Protein AF-A0A820ME40-F1 (afdb_monomer_lite)

Structure (mmCIF, N/CA/C/O backbone):
data_AF-A0A820ME40-F1
#
_entry.id   AF-A0A820ME40-F1
#
loop_
_atom_site.group_PDB
_atom_site.id
_atom_site.type_symbol
_atom_site.label_atom_id
_atom_site.label_alt_id
_atom_site.label_comp_id
_atom_site.label_asym_id
_atom_site.label_entity_id
_atom_site.label_seq_id
_atom_site.pdbx_PDB_ins_code
_atom_site.Cartn_x
_atom_site.Cartn_y
_atom_site.Cartn_z
_atom_site.occupancy
_atom_site.B_iso_or_equiv
_atom_site.auth_seq_id
_atom_site.auth_comp_id
_atom_site.auth_asym_id
_atom_site.auth_atom_id
_atom_site.pdbx_PDB_model_num
ATOM 1 N N . MET A 1 1 ? 19.747 -2.248 -8.412 1.00 72.62 1 MET A N 1
ATOM 2 C CA . MET A 1 1 ? 18.498 -2.682 -7.744 1.00 72.62 1 MET A CA 1
ATOM 3 C C . MET A 1 1 ? 18.465 -2.294 -6.272 1.00 72.62 1 MET A C 1
ATOM 5 O O . MET A 1 1 ? 17.540 -1.592 -5.903 1.00 72.62 1 MET A O 1
ATOM 9 N N . HIS A 1 2 ? 19.467 -2.644 -5.456 1.00 78.94 2 HIS A N 1
ATOM 10 C CA . HIS A 1 2 ? 19.470 -2.333 -4.014 1.00 78.94 2 HIS A CA 1
ATOM 11 C C . HIS A 1 2 ? 19.237 -0.845 -3.677 1.00 78.94 2 HIS A C 1
ATOM 13 O O . HIS A 1 2 ? 18.285 -0.532 -2.976 1.00 78.94 2 HIS A O 1
ATOM 19 N N . ARG A 1 3 ? 19.978 0.077 -4.313 1.00 85.38 3 ARG A N 1
ATOM 20 C CA . ARG A 1 3 ? 19.784 1.533 -4.140 1.00 85.38 3 ARG A CA 1
ATOM 21 C C . ARG A 1 3 ? 18.386 2.045 -4.510 1.00 85.38 3 ARG A C 1
ATOM 23 O O . ARG A 1 3 ? 17.925 3.035 -3.958 1.00 85.38 3 ARG A O 1
ATOM 30 N N . LEU A 1 4 ? 17.716 1.393 -5.464 1.00 84.00 4 LEU A N 1
ATOM 31 C CA . LEU A 1 4 ? 16.353 1.766 -5.851 1.00 84.00 4 LEU A CA 1
ATOM 32 C C . LEU A 1 4 ? 15.348 1.316 -4.785 1.00 84.00 4 LEU A C 1
ATOM 34 O O . LEU A 1 4 ? 14.430 2.062 -4.481 1.00 84.00 4 LEU A O 1
ATOM 38 N N . ILE A 1 5 ? 15.547 0.135 -4.192 1.00 83.00 5 ILE A N 1
ATOM 39 C CA . ILE A 1 5 ? 14.739 -0.336 -3.058 1.00 83.00 5 ILE A CA 1
ATOM 40 C C . ILE A 1 5 ? 14.917 0.607 -1.867 1.00 83.00 5 ILE A C 1
ATOM 42 O O . ILE A 1 5 ? 13.926 1.073 -1.325 1.00 83.00 5 ILE A O 1
ATOM 46 N N . GLU A 1 6 ? 16.157 0.960 -1.519 1.00 85.19 6 GLU A N 1
ATOM 47 C CA . GLU A 1 6 ? 16.444 1.930 -0.452 1.00 85.19 6 GLU A CA 1
ATOM 48 C C . GLU A 1 6 ? 15.749 3.270 -0.706 1.00 85.19 6 GLU A C 1
ATOM 50 O O . GLU A 1 6 ? 15.099 3.809 0.184 1.00 85.19 6 GLU A O 1
ATOM 55 N N . PHE A 1 7 ? 15.816 3.779 -1.939 1.00 87.81 7 PHE A N 1
ATOM 56 C CA . PHE A 1 7 ? 15.124 5.005 -2.320 1.00 87.81 7 PHE A CA 1
ATOM 57 C C . PHE A 1 7 ? 13.599 4.892 -2.179 1.00 87.81 7 PHE A C 1
ATOM 59 O O . PHE A 1 7 ? 12.965 5.813 -1.672 1.00 87.81 7 PHE A O 1
ATOM 66 N N . ILE A 1 8 ? 12.998 3.768 -2.576 1.00 86.50 8 ILE A N 1
ATOM 67 C CA . ILE A 1 8 ? 11.558 3.532 -2.406 1.00 86.50 8 ILE A CA 1
ATOM 68 C C . ILE A 1 8 ? 11.190 3.447 -0.921 1.00 86.50 8 ILE A C 1
ATOM 70 O O . ILE A 1 8 ? 10.218 4.077 -0.508 1.00 86.50 8 ILE A O 1
ATOM 74 N N . CYS A 1 9 ? 11.983 2.757 -0.102 1.00 85.06 9 CYS A N 1
ATOM 75 C CA . CYS A 1 9 ? 11.787 2.724 1.346 1.00 85.06 9 CYS A CA 1
ATOM 76 C C . CYS A 1 9 ? 11.879 4.125 1.954 1.00 85.06 9 CYS A C 1
ATOM 78 O O . CYS A 1 9 ? 11.060 4.474 2.798 1.00 85.06 9 CYS A O 1
ATOM 80 N N . LEU A 1 10 ? 12.826 4.951 1.501 1.00 87.06 10 LEU A N 1
ATOM 81 C CA . LEU A 1 10 ? 12.912 6.350 1.911 1.00 87.06 10 LEU A CA 1
ATOM 82 C C . LEU A 1 10 ? 11.658 7.123 1.497 1.00 87.06 10 LEU A C 1
ATOM 84 O O . LEU A 1 10 ? 11.105 7.849 2.313 1.00 87.06 10 LEU A O 1
ATOM 88 N N . LEU A 1 11 ? 11.154 6.950 0.273 1.00 86.44 11 LEU A N 1
ATOM 89 C CA . LEU A 1 11 ? 9.920 7.613 -0.154 1.00 86.44 11 LEU A CA 1
ATOM 90 C C . LEU A 1 11 ? 8.713 7.210 0.699 1.00 86.44 11 LEU A C 1
ATOM 92 O O . LEU A 1 11 ? 7.915 8.081 1.042 1.00 86.44 11 LEU A O 1
ATOM 96 N N . ILE A 1 12 ? 8.588 5.932 1.058 1.00 85.88 12 ILE A N 1
ATOM 97 C CA . ILE A 1 12 ? 7.467 5.424 1.859 1.00 85.88 12 ILE A CA 1
ATOM 98 C C . ILE A 1 12 ? 7.579 5.867 3.326 1.00 85.88 12 ILE A C 1
ATOM 100 O O . ILE A 1 12 ? 6.584 6.287 3.912 1.00 85.88 12 ILE A O 1
ATOM 104 N N . ASN A 1 13 ? 8.781 5.815 3.906 1.00 81.44 13 ASN A N 1
ATOM 105 C CA . ASN A 1 13 ? 9.004 6.046 5.336 1.00 81.44 13 ASN A CA 1
ATOM 106 C C . ASN A 1 13 ? 9.326 7.503 5.701 1.00 81.44 13 ASN A C 1
ATOM 108 O O . ASN A 1 13 ? 9.396 7.813 6.887 1.00 81.44 13 ASN A O 1
ATOM 112 N N . ASN A 1 14 ? 9.549 8.393 4.726 1.00 76.56 14 ASN A N 1
ATOM 113 C CA . ASN A 1 14 ? 9.873 9.789 5.021 1.00 76.56 14 ASN A CA 1
ATOM 114 C C . ASN A 1 14 ? 8.721 10.472 5.780 1.00 76.56 14 ASN A C 1
ATOM 116 O O . ASN A 1 14 ? 7.541 10.213 5.508 1.00 76.56 14 ASN A O 1
ATOM 120 N N . ASP A 1 15 ? 9.119 11.313 6.729 1.00 62.97 15 ASP A N 1
ATOM 121 C CA . ASP A 1 15 ? 8.349 11.826 7.851 1.00 62.97 15 ASP A CA 1
ATOM 122 C C . ASP A 1 15 ? 6.959 12.315 7.414 1.00 62.97 15 ASP A C 1
ATOM 124 O O . ASP A 1 15 ? 6.805 13.130 6.496 1.00 62.97 15 ASP A O 1
ATOM 128 N N . ARG A 1 16 ? 5.917 11.808 8.083 1.00 63.06 16 ARG A N 1
ATOM 129 C CA . ARG A 1 16 ? 4.495 12.120 7.810 1.00 63.06 16 ARG A CA 1
ATOM 130 C C . ARG A 1 16 ? 4.097 13.539 8.243 1.00 63.06 16 ARG A C 1
ATOM 132 O O . ARG A 1 16 ? 2.922 13.864 8.373 1.00 63.06 16 ARG A O 1
ATOM 139 N N . THR A 1 17 ? 5.088 14.387 8.502 1.00 56.03 17 THR A N 1
ATOM 140 C CA . THR A 1 17 ? 4.947 15.821 8.785 1.00 56.03 17 THR A CA 1
ATOM 141 C C . THR A 1 17 ? 4.643 16.623 7.517 1.00 56.03 17 THR A C 1
ATOM 143 O O . THR A 1 17 ? 4.248 17.787 7.579 1.00 56.03 17 THR A O 1
ATOM 146 N N . SER A 1 18 ? 4.795 15.994 6.351 1.00 61.56 18 SER A N 1
ATOM 147 C CA . SER A 1 18 ? 4.419 16.539 5.056 1.00 61.56 18 SER A CA 1
ATOM 148 C C . SER A 1 18 ? 2.902 16.704 4.908 1.00 61.56 18 SER A C 1
ATOM 150 O O . SER A 1 18 ? 2.127 15.811 5.231 1.00 61.56 18 SER A O 1
ATOM 152 N N . ASN A 1 19 ? 2.473 17.799 4.273 1.00 79.75 19 ASN A N 1
ATOM 153 C CA . ASN A 1 19 ? 1.088 17.953 3.827 1.00 79.75 19 ASN A CA 1
ATOM 154 C C . ASN A 1 19 ? 0.628 16.772 2.929 1.00 79.75 19 ASN A C 1
ATOM 156 O O . ASN A 1 19 ? 1.437 16.073 2.304 1.00 79.75 19 ASN A O 1
ATOM 160 N N . THR A 1 20 ? -0.692 16.594 2.816 1.00 85.06 20 THR A N 1
ATOM 161 C CA . THR A 1 20 ? -1.346 15.570 1.978 1.00 85.06 20 THR A CA 1
ATOM 162 C C . THR A 1 20 ? -0.849 15.563 0.528 1.00 85.06 20 THR A C 1
ATOM 164 O O . THR A 1 20 ? -0.788 14.504 -0.099 1.00 85.06 20 THR A O 1
ATOM 167 N N . PHE A 1 21 ? -0.481 16.727 -0.019 1.00 86.81 21 PHE A N 1
ATOM 168 C CA . PHE A 1 21 ? -0.019 16.857 -1.397 1.00 86.81 21 PHE A CA 1
ATOM 169 C C . PHE A 1 21 ? 1.318 16.143 -1.623 1.00 86.81 21 PHE A C 1
ATOM 171 O O . PHE A 1 21 ? 1.389 15.320 -2.537 1.00 86.81 21 PHE A O 1
ATOM 178 N N . ASN A 1 22 ? 2.351 16.352 -0.792 1.00 88.19 22 ASN A N 1
ATOM 179 C CA . ASN A 1 22 ? 3.628 15.670 -1.054 1.00 88.19 22 ASN A CA 1
ATOM 180 C C . ASN A 1 22 ? 3.534 14.165 -0.777 1.00 88.19 22 ASN A C 1
ATOM 182 O O . ASN A 1 22 ? 4.176 13.380 -1.467 1.00 88.19 22 ASN A O 1
ATOM 186 N N . GLU A 1 23 ? 2.712 13.733 0.181 1.00 88.88 23 GLU A N 1
ATOM 187 C CA . GLU A 1 23 ? 2.426 12.307 0.394 1.00 88.88 23 GLU A CA 1
ATOM 188 C C . GLU A 1 23 ? 1.814 11.664 -0.857 1.00 88.88 23 GLU A C 1
ATOM 190 O O . GLU A 1 23 ? 2.332 10.681 -1.386 1.00 88.88 23 GLU A O 1
ATOM 195 N N . THR A 1 24 ? 0.765 12.282 -1.396 1.00 90.06 24 THR A N 1
ATOM 196 C CA . THR A 1 24 ? 0.095 11.846 -2.630 1.00 90.06 24 THR A CA 1
ATOM 197 C C . THR A 1 24 ? 1.064 11.851 -3.819 1.00 90.06 24 THR A C 1
ATOM 199 O O . THR A 1 24 ? 1.054 10.923 -4.632 1.00 90.06 24 THR A O 1
ATOM 202 N N . ALA A 1 25 ? 1.937 12.858 -3.918 1.00 90.38 25 ALA A N 1
ATOM 203 C CA . ALA A 1 25 ? 2.947 12.958 -4.968 1.00 90.38 25 ALA A CA 1
ATOM 204 C C . ALA A 1 25 ? 3.990 11.833 -4.877 1.00 90.38 25 ALA A C 1
ATOM 206 O O . ALA A 1 25 ? 4.317 11.231 -5.899 1.00 90.38 25 ALA A O 1
ATOM 207 N N . ARG A 1 26 ? 4.461 11.479 -3.672 1.00 91.06 26 ARG A N 1
ATOM 208 C CA . ARG A 1 26 ? 5.383 10.348 -3.457 1.00 91.06 26 ARG A CA 1
ATOM 209 C C . ARG A 1 26 ? 4.770 9.033 -3.927 1.00 91.06 26 ARG A C 1
ATOM 211 O O . ARG A 1 26 ? 5.388 8.323 -4.718 1.00 91.06 26 ARG A O 1
ATOM 218 N N . TRP A 1 27 ? 3.534 8.743 -3.528 1.00 92.44 27 TRP A N 1
ATOM 219 C CA . TRP A 1 27 ? 2.826 7.548 -3.999 1.00 92.44 27 TRP A CA 1
ATOM 220 C C . TRP A 1 27 ? 2.568 7.573 -5.508 1.00 92.44 27 TRP A C 1
ATOM 222 O O . TRP A 1 27 ? 2.660 6.539 -6.164 1.00 92.44 27 TRP A O 1
ATOM 232 N N . SER A 1 28 ? 2.342 8.752 -6.088 1.00 91.25 28 SER A N 1
ATOM 233 C CA . SER A 1 28 ? 2.218 8.914 -7.542 1.00 91.25 28 SER A CA 1
ATOM 234 C C . SER A 1 28 ? 3.539 8.643 -8.273 1.00 91.25 28 SER A C 1
ATOM 236 O O . SER A 1 28 ? 3.534 8.059 -9.354 1.00 91.25 28 SER A O 1
ATOM 238 N N . LEU A 1 29 ? 4.685 9.002 -7.686 1.00 91.62 29 LEU A N 1
ATOM 239 C CA . LEU A 1 29 ? 6.000 8.636 -8.219 1.00 91.62 29 LEU A CA 1
ATOM 240 C C . LEU A 1 29 ? 6.213 7.120 -8.166 1.00 91.62 29 LEU A C 1
ATOM 242 O O . LEU A 1 29 ? 6.599 6.536 -9.177 1.00 91.62 29 LEU A O 1
ATOM 246 N N . ILE A 1 30 ? 5.891 6.482 -7.036 1.00 92.38 30 ILE A N 1
ATOM 247 C CA . ILE A 1 30 ? 5.958 5.019 -6.874 1.00 92.38 30 ILE A CA 1
ATOM 248 C C . ILE A 1 30 ? 5.052 4.324 -7.899 1.00 92.38 30 ILE A C 1
ATOM 250 O O . ILE A 1 30 ? 5.457 3.335 -8.506 1.00 92.38 30 ILE A O 1
ATOM 254 N N . GLN A 1 31 ? 3.867 4.873 -8.180 1.00 91.25 31 GLN A N 1
ATOM 255 C CA . GLN A 1 31 ? 2.938 4.337 -9.177 1.00 91.25 31 GLN A CA 1
ATOM 256 C C . GLN A 1 31 ? 3.570 4.209 -10.576 1.00 91.25 31 GLN A C 1
ATOM 258 O O . GLN A 1 31 ? 3.228 3.291 -11.325 1.00 91.25 31 GLN A O 1
ATOM 263 N N . ASN A 1 32 ? 4.517 5.081 -10.942 1.00 90.38 32 ASN A N 1
ATOM 264 C CA . ASN A 1 32 ? 5.209 5.002 -12.234 1.00 90.38 32 ASN A CA 1
ATOM 265 C C . ASN A 1 32 ? 6.094 3.755 -12.366 1.00 90.38 32 ASN A C 1
ATOM 267 O O . ASN A 1 32 ? 6.453 3.381 -13.483 1.00 90.38 32 ASN A O 1
ATOM 271 N N . LEU A 1 33 ? 6.380 3.036 -11.275 1.00 89.50 33 LEU A N 1
ATOM 272 C CA . LEU A 1 33 ? 7.042 1.735 -11.359 1.00 89.50 33 LEU A CA 1
ATOM 273 C C . LEU A 1 33 ? 6.245 0.713 -12.178 1.00 89.50 33 LEU A C 1
ATOM 275 O O . LEU A 1 33 ? 6.837 -0.229 -12.702 1.00 89.50 33 LEU A O 1
ATOM 279 N N . ARG A 1 34 ? 4.940 0.937 -12.393 1.00 88.19 34 ARG A N 1
ATOM 280 C CA . ARG A 1 34 ? 4.107 0.133 -13.302 1.00 88.19 34 ARG A CA 1
ATOM 281 C C . ARG A 1 34 ? 4.706 -0.014 -14.703 1.00 88.19 34 ARG A C 1
ATOM 283 O O . ARG A 1 34 ? 4.482 -1.032 -15.346 1.00 88.19 34 ARG A O 1
ATOM 290 N N . TYR A 1 35 ? 5.487 0.963 -15.178 1.00 88.06 35 TYR A N 1
ATOM 291 C CA . TYR A 1 35 ? 6.134 0.894 -16.494 1.00 88.06 35 TYR A CA 1
ATOM 292 C C . TYR A 1 35 ? 7.259 -0.149 -16.551 1.00 88.06 35 TYR A C 1
ATOM 294 O O . TYR A 1 35 ? 7.557 -0.671 -17.621 1.00 88.06 35 TYR A O 1
ATOM 302 N N . PHE A 1 36 ? 7.845 -0.508 -15.405 1.00 86.06 36 PHE A N 1
ATOM 303 C CA . PHE A 1 36 ? 8.774 -1.636 -15.293 1.00 86.06 36 PHE A CA 1
ATOM 304 C C . PHE A 1 36 ? 8.048 -2.983 -15.144 1.00 86.06 36 PHE A C 1
ATOM 306 O O . PHE A 1 36 ? 8.693 -4.033 -15.207 1.00 86.06 36 PHE A O 1
ATOM 313 N N . GLN A 1 37 ? 6.714 -2.953 -15.021 1.00 82.94 37 GLN A N 1
ATOM 314 C CA . GLN A 1 37 ? 5.813 -4.102 -14.983 1.00 82.94 37 GLN A CA 1
ATOM 315 C C . GLN A 1 37 ? 6.330 -5.207 -14.040 1.00 82.94 37 GLN A C 1
ATOM 317 O O . GLN A 1 37 ? 6.775 -4.950 -12.918 1.00 82.94 37 GLN A O 1
ATOM 322 N N . TRP A 1 38 ? 6.327 -6.445 -14.531 1.00 78.38 38 TRP A N 1
ATOM 323 C CA . TRP A 1 38 ? 6.685 -7.660 -13.820 1.00 78.38 38 TRP A CA 1
ATOM 324 C C . TRP A 1 38 ? 8.194 -7.834 -13.571 1.00 78.38 38 TRP A C 1
ATOM 326 O O . TRP A 1 38 ? 8.597 -8.813 -12.944 1.00 78.38 38 TRP A O 1
ATOM 336 N N . ARG A 1 39 ? 9.054 -6.924 -14.051 1.00 88.88 39 ARG A N 1
ATOM 337 C CA . ARG A 1 39 ? 10.520 -7.106 -14.038 1.00 88.88 39 ARG A CA 1
ATOM 338 C C . ARG A 1 39 ? 11.169 -6.846 -12.679 1.00 88.88 39 ARG A C 1
ATOM 340 O O . ARG A 1 39 ? 12.339 -7.174 -12.498 1.00 88.88 39 ARG A O 1
ATOM 347 N N . VAL A 1 40 ? 10.439 -6.252 -11.735 1.00 89.31 40 VAL A N 1
ATOM 348 C CA . VAL A 1 40 ? 10.972 -5.822 -10.432 1.00 89.31 40 VAL A CA 1
ATOM 349 C C . VAL A 1 40 ? 10.189 -6.395 -9.237 1.00 89.31 40 VAL A C 1
ATOM 351 O O . VAL A 1 40 ? 9.741 -5.636 -8.381 1.00 89.31 40 VAL A O 1
ATOM 354 N N . PRO A 1 41 ? 10.042 -7.731 -9.132 1.00 90.56 41 PRO A N 1
ATOM 355 C CA . PRO A 1 41 ? 9.232 -8.368 -8.087 1.00 90.56 41 PRO A CA 1
ATOM 356 C C . PRO A 1 41 ? 9.651 -7.972 -6.670 1.00 90.56 41 PRO A C 1
ATOM 358 O O . PRO A 1 41 ? 8.808 -7.632 -5.852 1.00 90.56 41 PRO A O 1
ATOM 361 N N . SER A 1 42 ? 10.958 -7.894 -6.403 1.00 91.31 42 SER A N 1
ATOM 362 C CA . SER A 1 42 ? 11.471 -7.504 -5.085 1.00 91.31 42 SER A CA 1
ATOM 363 C C . SER A 1 42 ? 11.018 -6.108 -4.651 1.00 91.31 42 SER A C 1
ATOM 365 O O . SER A 1 42 ? 10.793 -5.882 -3.472 1.00 91.31 42 SER A O 1
ATOM 367 N N . ILE A 1 43 ? 10.879 -5.170 -5.597 1.00 91.88 43 ILE A N 1
ATOM 368 C CA . ILE A 1 43 ? 10.419 -3.808 -5.298 1.00 91.88 43 ILE A CA 1
ATOM 369 C C . ILE A 1 43 ? 8.929 -3.831 -4.956 1.00 91.88 43 ILE A C 1
ATOM 371 O O . ILE A 1 43 ? 8.513 -3.190 -3.995 1.00 91.88 43 ILE A O 1
ATOM 375 N N . TRP A 1 44 ? 8.134 -4.593 -5.710 1.00 93.19 44 TRP A N 1
ATOM 376 C CA . TRP A 1 44 ? 6.705 -4.738 -5.446 1.00 93.19 44 TRP A CA 1
ATOM 377 C C . TRP A 1 44 ? 6.424 -5.424 -4.109 1.00 93.19 44 TRP A C 1
ATOM 379 O O . TRP A 1 44 ? 5.536 -4.966 -3.396 1.00 93.19 44 TRP A O 1
ATOM 389 N N . CYS A 1 45 ? 7.212 -6.433 -3.720 1.00 92.81 45 CYS A N 1
ATOM 390 C CA . CYS A 1 45 ? 7.127 -7.046 -2.389 1.00 92.81 45 CYS A CA 1
ATOM 391 C C . CYS A 1 45 ? 7.367 -6.019 -1.280 1.00 92.81 45 CYS A C 1
ATOM 393 O O . CYS A 1 45 ? 6.526 -5.872 -0.400 1.00 92.81 45 CYS A O 1
ATOM 395 N N . THR A 1 46 ? 8.439 -5.228 -1.375 1.00 92.44 46 THR A N 1
ATOM 396 C CA . THR A 1 46 ? 8.725 -4.168 -0.396 1.00 92.44 46 THR A CA 1
ATOM 397 C C . THR A 1 46 ? 7.612 -3.116 -0.336 1.00 92.44 46 THR A C 1
ATOM 399 O O . THR A 1 46 ? 7.187 -2.715 0.746 1.00 92.44 46 THR A O 1
ATOM 402 N N . ILE A 1 47 ? 7.091 -2.681 -1.488 1.00 93.06 47 ILE A N 1
ATOM 403 C CA . ILE A 1 47 ? 5.966 -1.735 -1.541 1.00 93.06 47 ILE A CA 1
ATOM 404 C C . ILE A 1 47 ? 4.724 -2.327 -0.873 1.00 93.06 47 ILE A C 1
ATOM 406 O O . ILE A 1 47 ? 4.034 -1.609 -0.155 1.00 93.06 47 ILE A O 1
ATOM 410 N N . ASN A 1 48 ? 4.436 -3.611 -1.091 1.00 93.69 48 ASN A N 1
ATOM 411 C CA . ASN A 1 48 ? 3.278 -4.277 -0.506 1.00 93.69 48 ASN A CA 1
ATOM 412 C C . ASN A 1 48 ? 3.400 -4.391 1.021 1.00 93.69 48 ASN A C 1
ATOM 414 O O . ASN A 1 48 ? 2.476 -4.017 1.744 1.00 93.69 48 ASN A O 1
ATOM 418 N N . GLU A 1 49 ? 4.567 -4.818 1.508 1.00 91.88 49 GLU A N 1
ATOM 419 C CA . GLU A 1 49 ? 4.866 -4.968 2.935 1.00 91.88 49 GLU A CA 1
ATOM 420 C C . GLU A 1 49 ? 4.703 -3.663 3.713 1.00 91.88 49 GLU A C 1
ATOM 422 O O . GLU A 1 49 ? 4.068 -3.655 4.769 1.00 91.88 49 GLU A O 1
ATOM 427 N N . HIS A 1 50 ? 5.224 -2.556 3.182 1.00 90.75 5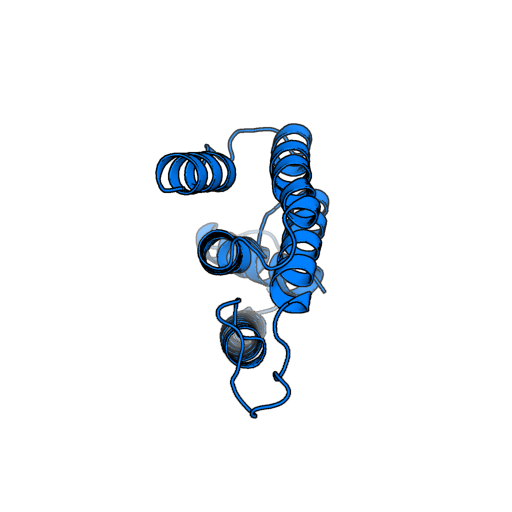0 HIS A N 1
ATOM 428 C CA . HIS A 1 50 ? 5.091 -1.255 3.830 1.00 90.75 50 HIS A CA 1
ATOM 429 C C . HIS A 1 50 ? 3.733 -0.602 3.554 1.00 90.75 50 HIS A C 1
ATOM 431 O O . HIS A 1 50 ? 3.123 -0.036 4.456 1.00 90.75 50 HIS A O 1
ATOM 437 N N . GLY A 1 51 ? 3.223 -0.690 2.326 1.00 90.25 51 GLY A N 1
ATOM 438 C CA . GLY A 1 51 ? 1.984 -0.032 1.914 1.00 90.25 51 GLY A CA 1
ATOM 439 C C . GLY A 1 51 ? 0.759 -0.543 2.668 1.00 90.25 51 GLY A C 1
ATOM 440 O O . GLY A 1 51 ? -0.069 0.263 3.087 1.00 90.25 51 GLY A O 1
ATOM 441 N N . LYS A 1 52 ? 0.664 -1.853 2.934 1.00 90.75 52 LYS A N 1
ATOM 442 C CA . LYS A 1 52 ? -0.464 -2.425 3.693 1.00 90.75 52 LYS A CA 1
ATOM 443 C C . LYS A 1 52 ? -0.559 -1.892 5.125 1.00 90.75 52 LYS A C 1
ATOM 445 O O . LYS A 1 52 ? -1.651 -1.748 5.659 1.00 90.75 52 LYS A O 1
ATOM 450 N N . GLN A 1 53 ? 0.569 -1.529 5.737 1.00 89.12 53 GLN A N 1
ATOM 451 C CA . GLN A 1 53 ? 0.604 -0.929 7.079 1.00 89.12 53 GLN A CA 1
ATOM 452 C C . GLN A 1 53 ? 0.115 0.528 7.094 1.00 89.12 53 GLN A C 1
ATOM 454 O O . GLN A 1 53 ? -0.133 1.089 8.159 1.00 89.12 53 GLN A O 1
ATOM 459 N N . LEU A 1 54 ? -0.010 1.150 5.918 1.00 89.56 54 LEU A N 1
ATOM 460 C CA . LEU A 1 54 ? -0.357 2.559 5.741 1.00 89.56 54 LEU A CA 1
ATOM 461 C C . LEU A 1 54 ? -1.801 2.762 5.274 1.00 89.56 54 LEU A C 1
ATOM 463 O O . LEU A 1 54 ? -2.230 3.896 5.075 1.00 89.56 54 LEU A O 1
ATOM 467 N N . LEU A 1 55 ? -2.585 1.690 5.157 1.00 89.50 55 LEU A N 1
ATOM 468 C CA . LEU A 1 55 ? -4.002 1.757 4.793 1.00 89.50 55 LEU A CA 1
ATOM 469 C C . LEU A 1 55 ? -4.878 2.427 5.864 1.00 89.50 55 LEU A C 1
ATOM 4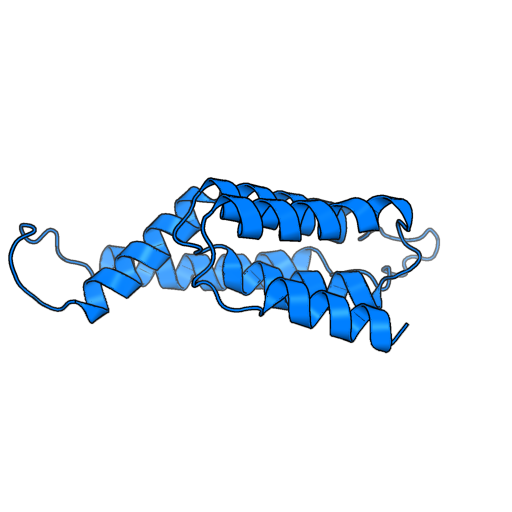71 O O . LEU A 1 55 ? -6.037 2.704 5.614 1.00 89.50 55 LEU A O 1
ATOM 475 N N . ASN A 1 56 ? -4.346 2.748 7.043 1.00 86.19 56 ASN A N 1
ATOM 476 C CA . ASN A 1 56 ? -5.037 3.520 8.081 1.00 86.19 56 ASN A CA 1
ATOM 477 C C . ASN A 1 56 ? -4.643 5.014 8.096 1.00 86.19 56 ASN A C 1
ATOM 479 O O . ASN A 1 56 ? -4.892 5.709 9.087 1.00 86.19 56 ASN A O 1
ATOM 483 N N . HIS A 1 57 ? -4.015 5.518 7.022 1.00 88.00 57 HIS A N 1
ATOM 484 C CA . HIS A 1 57 ? -3.516 6.895 6.944 1.00 88.00 57 HIS A CA 1
ATOM 485 C C . HIS A 1 57 ? -4.598 7.941 7.288 1.00 88.00 57 HIS A C 1
ATOM 487 O O . HIS A 1 57 ? -5.738 7.814 6.839 1.00 88.00 57 HIS A O 1
ATOM 493 N N . PRO A 1 58 ? -4.285 9.034 8.009 1.00 84.88 58 PRO A N 1
ATOM 494 C CA . PRO A 1 58 ? -5.283 10.049 8.361 1.00 84.88 58 PRO A CA 1
ATOM 495 C C . PRO A 1 58 ? -5.926 10.740 7.151 1.00 84.88 58 PRO A C 1
ATOM 497 O O . PRO A 1 58 ? -7.070 11.179 7.232 1.00 84.88 58 PRO A O 1
ATOM 500 N N . PHE A 1 59 ? -5.213 10.836 6.026 1.00 87.75 59 PHE A N 1
ATOM 501 C CA . PHE A 1 59 ? -5.709 11.510 4.825 1.00 87.75 59 PHE A CA 1
ATOM 502 C C . PHE A 1 59 ? -6.232 10.522 3.783 1.00 87.75 59 PHE A C 1
ATOM 504 O O . PHE A 1 59 ? -5.448 9.764 3.209 1.00 87.75 59 PHE A O 1
ATOM 511 N N . LYS A 1 60 ? -7.527 10.619 3.459 1.00 88.44 60 LYS A N 1
ATOM 512 C CA . LYS A 1 60 ? -8.201 9.793 2.443 1.00 88.44 60 LYS A CA 1
ATOM 513 C C . LYS A 1 60 ? -7.475 9.778 1.094 1.00 88.44 60 LYS A C 1
ATOM 515 O O . LYS A 1 60 ? -7.200 8.708 0.569 1.00 88.44 60 LYS A O 1
ATOM 520 N N . ALA A 1 61 ? -7.080 10.945 0.580 1.00 89.81 61 ALA A N 1
ATOM 521 C CA . ALA A 1 61 ? -6.389 11.047 -0.711 1.00 89.81 61 ALA A CA 1
ATOM 522 C C . ALA A 1 61 ? -5.070 10.249 -0.759 1.00 89.81 61 ALA A C 1
ATOM 524 O O . ALA A 1 61 ? -4.696 9.716 -1.802 1.00 89.81 61 ALA A O 1
ATOM 525 N N . VAL A 1 62 ? -4.371 10.138 0.376 1.00 90.88 62 VAL A N 1
ATOM 526 C CA . VAL A 1 62 ? -3.148 9.331 0.480 1.00 90.88 62 VAL A CA 1
ATOM 527 C C . VAL A 1 62 ? -3.503 7.847 0.503 1.00 90.88 62 VAL A C 1
ATOM 529 O O . VAL A 1 62 ? -2.884 7.073 -0.223 1.00 90.88 62 VAL A O 1
ATOM 532 N N . ARG A 1 63 ? -4.538 7.456 1.262 1.00 92.06 63 ARG A N 1
ATOM 533 C CA . ARG A 1 63 ? -5.029 6.068 1.309 1.00 92.06 63 ARG A CA 1
ATOM 534 C C . ARG A 1 63 ? -5.446 5.558 -0.066 1.00 92.06 63 ARG A C 1
ATOM 536 O O . ARG A 1 63 ? -5.014 4.483 -0.461 1.00 92.06 63 ARG A O 1
ATOM 543 N N . GLU A 1 64 ? -6.181 6.359 -0.833 1.00 92.00 64 GLU A N 1
ATOM 544 C CA . GLU A 1 64 ? -6.578 6.021 -2.207 1.00 92.00 64 GLU A CA 1
ATOM 545 C C . GLU A 1 64 ? -5.363 5.779 -3.115 1.00 92.00 64 GLU A C 1
ATOM 547 O O . GLU A 1 64 ? -5.353 4.854 -3.930 1.00 92.00 64 GLU A O 1
ATOM 552 N N . ARG A 1 65 ? -4.297 6.580 -2.970 1.00 93.06 65 ARG A N 1
ATOM 553 C CA . ARG A 1 65 ? -3.063 6.378 -3.745 1.00 93.06 65 ARG A CA 1
ATOM 554 C C . ARG A 1 65 ? -2.295 5.141 -3.315 1.00 93.06 65 ARG A C 1
ATOM 556 O O . ARG A 1 65 ? -1.808 4.425 -4.189 1.00 93.06 65 ARG A O 1
ATOM 563 N N . ILE A 1 66 ? -2.209 4.881 -2.013 1.00 93.88 66 ILE A N 1
ATOM 564 C CA . ILE A 1 66 ? -1.620 3.652 -1.474 1.00 93.88 66 ILE A CA 1
ATOM 565 C C . ILE A 1 66 ? -2.373 2.442 -2.027 1.00 93.88 66 ILE A C 1
ATOM 567 O O . ILE A 1 66 ? -1.755 1.567 -2.629 1.00 93.88 66 ILE A O 1
ATOM 571 N N . ALA A 1 67 ? -3.702 2.426 -1.902 1.00 93.69 67 ALA A N 1
ATOM 572 C CA . ALA A 1 67 ? -4.556 1.344 -2.379 1.00 93.69 67 ALA A CA 1
ATOM 573 C C . ALA A 1 67 ? -4.370 1.091 -3.881 1.00 93.69 67 ALA A C 1
ATOM 575 O O . ALA A 1 67 ? -4.190 -0.049 -4.303 1.00 93.69 67 ALA A O 1
ATOM 576 N N . HIS A 1 68 ? -4.308 2.150 -4.693 1.00 94.62 68 HIS A N 1
ATOM 577 C CA . HIS A 1 68 ? -4.045 2.021 -6.125 1.00 94.62 68 HIS A CA 1
ATOM 578 C C . HIS A 1 68 ? -2.664 1.408 -6.414 1.00 94.62 68 HIS A C 1
ATOM 580 O O . HIS A 1 68 ? -2.536 0.526 -7.262 1.00 94.62 68 HIS A O 1
ATOM 586 N N . VAL A 1 69 ? -1.616 1.840 -5.712 1.00 94.75 69 VAL A N 1
ATOM 587 C CA . VAL A 1 69 ? -0.267 1.277 -5.881 1.00 94.75 69 VAL A CA 1
ATOM 588 C C . VAL A 1 69 ? -0.229 -0.202 -5.476 1.00 94.75 69 VAL A C 1
ATOM 590 O O . VAL A 1 69 ? 0.369 -1.011 -6.188 1.00 94.75 69 VAL A O 1
ATOM 593 N N . LEU A 1 70 ? -0.906 -0.577 -4.388 1.00 94.69 70 LEU A N 1
ATOM 594 C CA . LEU A 1 70 ? -1.032 -1.970 -3.953 1.00 94.69 70 LEU A CA 1
ATOM 595 C C . LEU A 1 70 ? -1.787 -2.818 -4.983 1.00 94.69 70 LEU A C 1
ATOM 597 O O . LEU A 1 70 ? -1.305 -3.890 -5.347 1.00 94.69 70 LEU A O 1
ATOM 601 N N . ALA A 1 71 ? -2.897 -2.319 -5.528 1.00 93.69 71 ALA A N 1
ATOM 602 C CA . ALA A 1 71 ? -3.645 -3.001 -6.584 1.00 93.69 71 ALA A CA 1
ATOM 603 C C . ALA A 1 71 ? -2.778 -3.266 -7.828 1.00 93.69 71 ALA A C 1
ATOM 605 O O . ALA A 1 71 ? -2.802 -4.363 -8.383 1.00 93.69 71 ALA A O 1
ATOM 606 N N . ILE A 1 72 ? -1.945 -2.299 -8.232 1.00 93.12 72 ILE A N 1
ATOM 607 C CA . ILE A 1 72 ? -0.976 -2.494 -9.322 1.00 93.12 72 ILE A CA 1
ATOM 608 C C . ILE A 1 72 ? 0.017 -3.605 -8.967 1.00 93.12 72 ILE A C 1
ATOM 610 O O . ILE A 1 72 ? 0.264 -4.476 -9.797 1.00 93.12 72 ILE A O 1
ATOM 614 N N . SER A 1 73 ? 0.573 -3.598 -7.752 1.00 93.06 73 SER A N 1
ATOM 615 C CA . SER A 1 73 ? 1.551 -4.610 -7.326 1.00 93.06 73 SER A CA 1
ATOM 616 C C . SER A 1 73 ? 0.993 -6.037 -7.380 1.00 93.06 73 SER A C 1
ATOM 618 O O . SER A 1 73 ? 1.696 -6.952 -7.799 1.00 93.06 73 SER A O 1
ATOM 620 N N . LEU A 1 74 ? -0.283 -6.197 -7.020 1.00 93.00 74 LEU A N 1
ATOM 621 C CA . LEU A 1 74 ? -0.989 -7.477 -6.977 1.00 93.00 74 LEU A CA 1
ATOM 622 C C . LEU A 1 74 ? -1.435 -7.947 -8.365 1.00 93.00 74 LEU A C 1
ATOM 624 O O . LEU A 1 74 ? -1.600 -9.139 -8.586 1.00 93.00 74 LEU A O 1
ATOM 628 N N . SER A 1 75 ? -1.579 -7.037 -9.335 1.00 91.62 75 SER A N 1
ATOM 629 C CA . SER A 1 75 ? -1.982 -7.392 -10.706 1.00 91.62 75 SER A CA 1
ATOM 630 C C . SER A 1 75 ? -0.987 -8.301 -11.439 1.00 91.62 75 SER A C 1
ATOM 632 O O . SER A 1 75 ? -1.317 -8.877 -12.475 1.00 91.62 75 SER A O 1
ATOM 634 N N . PHE A 1 76 ? 0.236 -8.424 -10.917 1.00 88.19 76 PHE A N 1
ATOM 635 C CA . PHE A 1 76 ? 1.269 -9.301 -11.460 1.00 88.19 76 PHE A CA 1
ATOM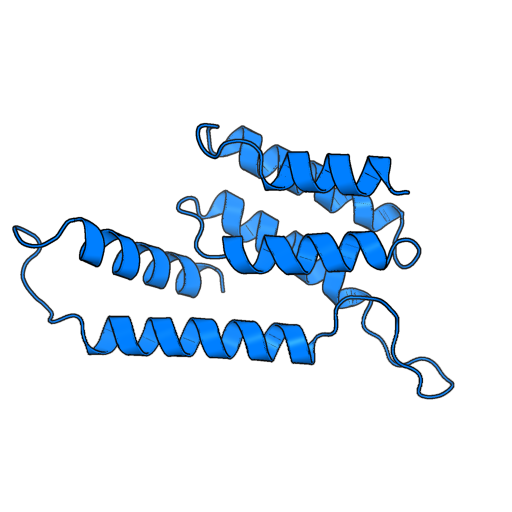 636 C C . PHE A 1 76 ? 1.276 -10.696 -10.826 1.00 88.19 76 PHE A C 1
ATOM 638 O O . PHE A 1 76 ? 2.062 -11.535 -11.271 1.00 88.19 76 PHE A O 1
ATOM 645 N N . ASP A 1 77 ? 0.431 -10.949 -9.824 1.00 90.12 77 ASP A N 1
ATOM 646 C CA . ASP A 1 77 ? 0.247 -12.277 -9.252 1.00 90.12 77 ASP A CA 1
ATOM 647 C C . ASP A 1 77 ? -0.626 -13.134 -10.175 1.00 90.12 77 ASP A C 1
ATOM 649 O O . ASP A 1 77 ? -1.853 -13.051 -10.192 1.00 90.12 77 ASP A O 1
ATOM 653 N N . VAL A 1 78 ? 0.036 -13.912 -11.028 1.00 88.06 78 VAL A N 1
ATOM 654 C CA . VAL A 1 78 ? -0.602 -14.770 -12.027 1.00 88.06 78 VAL A CA 1
ATOM 655 C C . VAL A 1 78 ? -0.025 -16.179 -11.989 1.00 88.06 78 VAL A C 1
ATOM 657 O O . VAL A 1 78 ? 1.168 -16.393 -11.767 1.00 88.06 78 VAL A O 1
ATOM 660 N N . THR A 1 79 ? -0.855 -17.175 -12.282 1.00 88.25 79 THR A N 1
ATOM 661 C CA . THR A 1 79 ? -0.370 -18.543 -12.475 1.00 88.25 79 THR A CA 1
ATOM 662 C C . THR A 1 79 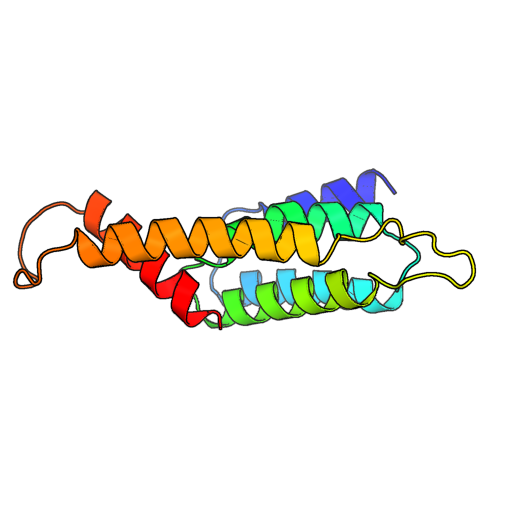? 0.274 -18.670 -13.853 1.00 88.25 79 THR A C 1
ATOM 664 O O . THR A 1 79 ? -0.363 -18.430 -14.879 1.00 88.25 79 THR A O 1
ATOM 667 N N . LEU A 1 80 ? 1.550 -19.049 -13.895 1.00 86.81 80 LEU A N 1
ATOM 668 C CA . LEU A 1 80 ? 2.256 -19.308 -15.148 1.00 86.81 80 LEU A CA 1
ATOM 669 C C . LEU A 1 80 ? 1.785 -20.632 -15.771 1.00 86.81 80 LEU A C 1
ATOM 671 O O . LEU A 1 80 ? 1.308 -21.524 -15.074 1.00 86.81 80 LEU A O 1
ATOM 675 N N . PHE A 1 81 ? 1.999 -20.811 -17.078 1.00 85.69 81 PHE A N 1
ATOM 676 C CA . PHE A 1 81 ? 1.590 -22.017 -17.823 1.00 85.69 81 PHE A CA 1
ATOM 677 C C . PHE A 1 81 ? 2.102 -23.350 -17.245 1.00 85.69 81 PHE A C 1
ATOM 679 O O . PHE A 1 81 ? 1.537 -24.401 -17.521 1.00 85.69 81 PHE A O 1
ATOM 686 N N . ASN A 1 82 ? 3.168 -23.324 -16.443 1.00 87.94 82 ASN A N 1
ATOM 687 C CA . ASN A 1 82 ? 3.733 -24.492 -15.764 1.00 87.94 82 ASN A CA 1
ATOM 688 C C . ASN A 1 82 ? 3.214 -24.680 -14.325 1.00 87.94 82 ASN A C 1
ATOM 690 O O . ASN A 1 82 ? 3.831 -25.410 -13.551 1.00 87.94 82 ASN A O 1
ATOM 694 N N . GLY A 1 83 ? 2.143 -23.980 -13.942 1.00 82.50 83 GLY A N 1
ATOM 695 C CA . GLY A 1 83 ? 1.567 -24.013 -12.598 1.00 82.50 83 GLY A CA 1
ATOM 696 C C . GLY A 1 83 ? 2.402 -23.301 -11.531 1.00 82.50 83 GLY A C 1
ATOM 697 O O . GLY A 1 83 ? 2.052 -23.354 -10.356 1.00 82.50 83 GLY A O 1
ATOM 698 N N . ARG A 1 84 ? 3.513 -22.643 -11.896 1.00 84.44 84 ARG A N 1
ATOM 699 C CA . ARG A 1 84 ? 4.315 -21.871 -10.938 1.00 84.44 84 ARG A CA 1
ATOM 700 C C . ARG A 1 84 ? 3.662 -20.519 -10.677 1.00 84.44 84 ARG A C 1
ATOM 702 O O . ARG A 1 84 ? 3.235 -19.849 -11.617 1.00 84.44 84 ARG A O 1
ATOM 709 N N . SER A 1 85 ? 3.657 -20.109 -9.411 1.00 85.12 85 SER A N 1
ATOM 710 C CA . SER A 1 85 ? 3.324 -18.734 -9.044 1.00 85.12 85 SER A CA 1
ATOM 711 C C . SER A 1 85 ? 4.448 -17.777 -9.450 1.00 85.12 85 SER A C 1
ATOM 713 O O . SER A 1 85 ? 5.604 -18.182 -9.658 1.00 85.12 85 SER A O 1
ATOM 715 N N . THR A 1 86 ? 4.109 -16.500 -9.597 1.00 87.38 86 THR A N 1
ATOM 716 C CA . THR A 1 86 ? 5.108 -15.459 -9.821 1.00 87.38 86 THR A CA 1
ATOM 717 C C . THR A 1 86 ? 5.923 -15.181 -8.556 1.00 87.38 86 THR A C 1
ATOM 719 O O . THR A 1 86 ? 5.696 -15.740 -7.490 1.00 87.38 86 THR A O 1
ATOM 722 N N . ARG A 1 87 ? 6.936 -14.319 -8.686 1.00 90.50 87 ARG A N 1
ATOM 723 C CA . ARG A 1 87 ? 7.706 -13.808 -7.541 1.00 90.50 87 ARG A CA 1
ATOM 724 C C . ARG A 1 87 ? 7.143 -12.486 -6.999 1.00 90.50 87 ARG A C 1
ATOM 726 O O . ARG A 1 87 ? 7.831 -11.832 -6.223 1.00 90.50 87 ARG A O 1
ATOM 733 N N . HIS A 1 88 ? 5.985 -12.050 -7.495 1.00 91.25 88 HIS A N 1
ATOM 734 C CA . HIS A 1 88 ? 5.312 -10.819 -7.070 1.00 91.25 88 HIS A CA 1
ATOM 735 C C . HIS A 1 88 ? 4.566 -11.039 -5.749 1.00 91.25 88 HIS A C 1
ATOM 737 O O . HIS A 1 88 ? 4.511 -12.177 -5.281 1.00 91.25 88 HIS A O 1
ATOM 743 N N . PRO A 1 89 ? 4.049 -9.969 -5.114 1.00 92.12 89 PRO A N 1
ATOM 744 C CA . PRO A 1 89 ? 3.261 -10.109 -3.896 1.00 92.12 89 PRO A CA 1
ATOM 745 C C . PRO A 1 89 ? 2.091 -11.070 -4.109 1.00 92.12 89 PRO A C 1
ATOM 747 O O . PRO A 1 89 ? 1.334 -10.897 -5.060 1.00 92.12 89 PRO A O 1
ATOM 750 N N . ASP A 1 90 ? 1.953 -12.048 -3.219 1.00 93.19 90 ASP A N 1
ATOM 751 C CA . ASP A 1 90 ? 0.873 -13.031 -3.274 1.00 93.19 90 ASP A CA 1
ATOM 752 C C . ASP A 1 90 ? -0.448 -12.398 -2.820 1.00 93.19 90 ASP A C 1
ATOM 754 O O . ASP A 1 90 ? -0.537 -11.772 -1.754 1.00 93.19 90 ASP A O 1
ATOM 758 N N . PHE A 1 91 ? -1.481 -12.548 -3.644 1.00 92.38 91 PHE A N 1
ATOM 759 C CA . PHE A 1 91 ? -2.791 -11.971 -3.386 1.00 92.38 91 PHE A CA 1
ATOM 760 C C . PHE A 1 91 ? -3.462 -12.578 -2.157 1.00 92.38 91 PHE A C 1
ATOM 762 O O . PHE A 1 91 ? -4.036 -11.840 -1.356 1.00 92.38 91 PHE A O 1
ATOM 769 N N . ASN A 1 92 ? -3.365 -13.892 -1.961 1.00 91.94 92 ASN A N 1
ATOM 770 C CA . ASN A 1 92 ? -4.007 -14.550 -0.823 1.00 91.94 92 ASN A CA 1
ATOM 771 C C . ASN A 1 92 ? -3.347 -14.118 0.488 1.00 91.94 92 ASN A C 1
ATOM 773 O O . ASN A 1 92 ? -4.037 -13.719 1.421 1.00 91.94 92 ASN A O 1
ATOM 777 N N . GLN A 1 93 ? -2.016 -14.062 0.523 1.00 92.25 93 GLN A N 1
ATOM 778 C CA . GLN A 1 93 ? -1.257 -13.569 1.670 1.00 92.25 93 GLN A CA 1
ATOM 779 C C . GLN A 1 93 ? -1.589 -12.104 1.995 1.00 92.25 93 GLN A C 1
ATOM 781 O O . GLN A 1 93 ? -1.630 -11.703 3.167 1.00 92.25 93 GLN A O 1
ATOM 786 N N . PHE A 1 94 ? -1.816 -11.281 0.967 1.00 93.12 94 PHE A N 1
ATOM 787 C CA . PHE A 1 94 ? -2.282 -9.913 1.155 1.00 93.12 94 PHE A CA 1
ATOM 788 C C . PHE A 1 94 ? -3.666 -9.890 1.810 1.00 93.12 94 PHE A C 1
ATOM 790 O O . PHE A 1 94 ? -3.828 -9.236 2.840 1.00 93.12 94 PHE A O 1
ATOM 797 N N . ILE A 1 95 ? -4.633 -10.635 1.267 1.00 92.56 95 ILE A N 1
ATOM 798 C CA . ILE A 1 95 ? -5.994 -10.721 1.811 1.00 92.56 95 ILE A CA 1
ATOM 799 C C . ILE A 1 95 ? -5.991 -11.234 3.249 1.00 92.56 95 ILE A C 1
ATOM 801 O O . ILE A 1 95 ? -6.636 -10.619 4.092 1.00 92.56 95 ILE A O 1
ATOM 805 N N . ASP A 1 96 ? -5.215 -12.268 3.565 1.00 93.75 96 ASP A N 1
ATOM 806 C CA . ASP A 1 96 ? -5.094 -12.790 4.929 1.00 93.75 96 ASP A CA 1
ATOM 807 C C . ASP A 1 96 ? -4.624 -11.703 5.905 1.00 93.75 96 ASP A C 1
ATOM 809 O O . ASP A 1 96 ? -5.179 -11.545 6.994 1.00 93.75 96 ASP A O 1
ATOM 813 N N . THR A 1 97 ? -3.652 -10.880 5.489 1.00 91.50 97 THR A N 1
ATOM 814 C CA . THR A 1 97 ? -3.183 -9.748 6.304 1.00 91.50 97 THR A CA 1
ATOM 815 C C . THR A 1 97 ? -4.290 -8.708 6.517 1.00 91.50 97 THR A C 1
ATOM 817 O O . THR A 1 97 ? -4.456 -8.203 7.627 1.00 91.50 97 THR A O 1
ATOM 820 N N . ILE A 1 98 ? -5.039 -8.363 5.466 1.00 90.62 98 ILE A N 1
ATOM 821 C CA . ILE A 1 98 ? -6.119 -7.367 5.540 1.00 90.62 98 ILE A CA 1
ATOM 822 C C . ILE A 1 98 ? -7.284 -7.878 6.390 1.00 90.62 98 ILE A C 1
ATOM 824 O O . ILE A 1 98 ? -7.813 -7.125 7.203 1.00 90.62 98 ILE A O 1
ATOM 828 N N . CYS A 1 99 ? -7.657 -9.150 6.255 1.00 90.62 99 CYS A N 1
ATOM 829 C CA . CYS A 1 99 ? -8.688 -9.789 7.068 1.00 90.62 99 CYS A CA 1
ATOM 830 C C . CYS A 1 99 ? -8.339 -9.744 8.558 1.00 90.62 99 CYS A C 1
ATOM 832 O O . CYS A 1 99 ? -9.199 -9.423 9.376 1.00 90.62 99 CYS A O 1
ATOM 834 N N . GLU A 1 100 ? -7.079 -9.996 8.914 1.00 90.50 100 GLU A N 1
ATOM 835 C CA . GLU A 1 100 ? -6.621 -9.903 10.301 1.00 90.50 100 GLU A CA 1
ATOM 836 C C . GLU A 1 100 ? -6.680 -8.458 10.827 1.00 90.50 100 GLU A C 1
ATOM 838 O O . GLU A 1 100 ? -7.165 -8.210 11.931 1.00 90.50 100 GLU A O 1
ATOM 843 N N . GLN A 1 101 ? -6.284 -7.473 10.015 1.00 86.94 101 GLN A N 1
ATOM 844 C CA . GLN A 1 101 ? -6.431 -6.056 10.372 1.00 86.94 101 GLN A CA 1
ATOM 845 C C . GLN A 1 101 ? -7.906 -5.652 10.532 1.00 86.94 101 GLN A C 1
ATOM 847 O O . GLN A 1 101 ? -8.254 -4.961 11.488 1.00 86.94 101 GLN A O 1
ATOM 852 N N . LEU A 1 102 ? -8.794 -6.110 9.643 1.00 86.38 102 LEU A N 1
ATOM 853 C CA . LEU A 1 102 ? -10.237 -5.866 9.735 1.00 86.38 102 LEU A CA 1
ATOM 854 C C . LEU A 1 102 ? -10.836 -6.497 10.991 1.00 86.38 102 LEU A C 1
ATOM 856 O O . LEU A 1 102 ? -11.648 -5.864 11.661 1.00 86.38 102 LEU A O 1
ATOM 860 N N . ARG A 1 103 ? -10.418 -7.716 11.343 1.00 88.00 103 ARG A N 1
ATOM 861 C CA . ARG A 1 103 ? -10.847 -8.386 12.572 1.00 88.00 103 ARG A CA 1
ATOM 862 C C . ARG A 1 103 ? -10.510 -7.546 13.802 1.00 88.00 103 ARG A C 1
ATOM 864 O O . ARG A 1 103 ? -11.385 -7.305 14.629 1.00 88.00 103 ARG A O 1
ATOM 871 N N . GLN A 1 104 ? -9.278 -7.050 13.889 1.00 85.81 104 GLN A N 1
ATOM 872 C CA . GLN A 1 104 ? -8.848 -6.178 14.987 1.00 85.81 104 GLN A CA 1
ATOM 873 C C . GLN A 1 104 ? -9.683 -4.894 15.047 1.00 85.81 104 GLN A C 1
ATOM 875 O O . GLN A 1 104 ? -10.092 -4.463 16.123 1.00 85.81 104 GLN A O 1
ATOM 880 N N . VAL A 1 105 ? -9.996 -4.310 13.890 1.00 83.38 105 VAL A N 1
ATOM 881 C CA . VAL A 1 105 ? -10.858 -3.129 13.785 1.00 83.38 105 VAL A CA 1
ATOM 882 C C . VAL A 1 105 ? -12.284 -3.402 14.274 1.00 83.38 105 VAL A C 1
ATOM 884 O O . VAL A 1 105 ? -12.827 -2.589 15.024 1.00 83.38 105 VAL A O 1
ATOM 887 N N . ILE A 1 106 ? -12.879 -4.536 13.900 1.00 84.56 106 ILE A N 1
ATOM 888 C CA . ILE A 1 106 ? -14.216 -4.940 14.361 1.00 84.56 106 ILE A CA 1
ATOM 889 C C . ILE A 1 106 ? -14.219 -5.111 15.881 1.00 84.56 106 ILE A C 1
ATOM 891 O O . ILE A 1 106 ? -15.095 -4.572 16.552 1.00 84.56 106 ILE A O 1
ATOM 895 N N . GLU A 1 107 ? -13.208 -5.776 16.443 1.00 86.12 107 GLU A N 1
ATOM 896 C CA . GLU A 1 107 ? -13.098 -5.944 17.893 1.00 86.12 107 GLU A CA 1
ATOM 897 C C . GLU A 1 107 ? -12.981 -4.604 18.635 1.00 86.12 107 GLU A C 1
ATOM 899 O O . GLU A 1 107 ? -13.581 -4.439 19.697 1.00 86.12 107 GLU A O 1
ATOM 904 N N . ILE A 1 108 ? -12.224 -3.640 18.098 1.00 83.00 108 ILE A N 1
ATOM 905 C CA . ILE A 1 108 ? -12.132 -2.284 18.662 1.00 83.00 108 ILE A CA 1
ATOM 906 C C . ILE A 1 108 ? -13.497 -1.595 18.592 1.00 83.00 108 ILE A C 1
ATOM 908 O O . ILE A 1 108 ? -13.939 -1.006 19.580 1.00 83.00 108 ILE A O 1
ATOM 912 N N . TYR A 1 109 ? -14.185 -1.688 17.453 1.00 77.31 109 TYR A N 1
ATOM 913 C CA . TYR A 1 109 ? -15.493 -1.070 17.250 1.00 77.31 109 TYR A CA 1
ATOM 914 C C . TYR A 1 109 ? -16.548 -1.620 18.221 1.00 77.31 109 TYR A C 1
ATOM 916 O O . TYR A 1 109 ? -17.250 -0.842 18.862 1.00 77.31 109 TYR A O 1
ATOM 924 N N . GLU A 1 110 ? -16.620 -2.941 18.397 1.00 79.75 110 GLU A N 1
ATOM 925 C CA . GLU A 1 110 ? -17.555 -3.595 19.326 1.00 79.75 110 GLU A CA 1
ATOM 926 C C . GLU A 1 110 ? -17.261 -3.271 20.797 1.00 79.75 110 GLU A C 1
ATOM 928 O O . GLU A 1 110 ? -18.183 -3.125 21.601 1.00 79.75 110 GLU A O 1
ATOM 933 N N . LYS A 1 111 ? -15.980 -3.124 21.159 1.00 76.19 111 LYS A N 1
ATOM 934 C CA . LYS A 1 111 ? -15.544 -2.769 22.519 1.00 76.19 111 LYS A CA 1
ATOM 935 C C . LYS A 1 111 ? -15.665 -1.274 22.817 1.00 76.19 111 LYS A C 1
ATOM 937 O O . LYS A 1 111 ? -15.539 -0.894 23.981 1.00 76.19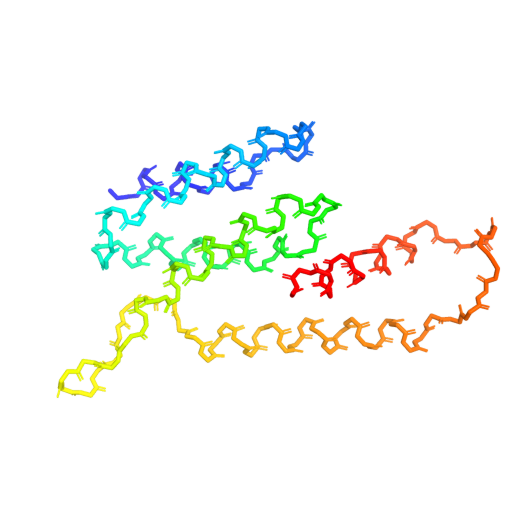 111 LYS A O 1
ATOM 942 N N . THR A 1 112 ? -15.890 -0.426 21.812 1.00 66.44 112 THR A N 1
ATOM 943 C CA . THR A 1 112 ? -16.039 1.020 21.998 1.00 66.44 112 THR A CA 1
ATOM 944 C C . THR A 1 112 ? -17.487 1.326 22.387 1.00 66.44 112 THR A C 1
ATOM 946 O O . THR A 1 112 ? -18.382 1.264 21.541 1.00 66.44 112 THR A O 1
ATOM 949 N N . PRO A 1 113 ? -17.777 1.658 23.658 1.00 57.78 113 PRO A N 1
ATOM 950 C CA . PRO A 1 113 ? -19.128 2.038 24.038 1.00 57.78 113 PRO A CA 1
ATOM 951 C C . PRO A 1 113 ? -19.509 3.336 23.307 1.00 57.78 113 PRO A C 1
ATOM 953 O O . PRO A 1 113 ? -18.674 4.221 23.124 1.00 57.78 113 PRO A O 1
ATOM 956 N N . ARG A 1 114 ? -20.780 3.467 22.896 1.00 57.53 114 ARG A N 1
ATOM 957 C CA . ARG A 1 114 ? -21.353 4.711 22.342 1.00 57.53 114 ARG A CA 1
ATOM 958 C C . ARG A 1 114 ? -21.404 5.795 23.434 1.00 57.53 114 ARG A C 1
ATOM 960 O O . ARG A 1 114 ? -22.479 6.129 23.919 1.00 57.53 114 ARG A O 1
ATOM 967 N N . ILE A 1 115 ? -20.263 6.289 23.900 1.00 48.75 115 ILE A N 1
ATOM 968 C CA . ILE A 1 115 ? -20.189 7.320 24.939 1.00 48.75 115 ILE A CA 1
ATOM 969 C C . ILE A 1 115 ? -20.022 8.674 24.259 1.00 48.75 115 ILE A C 1
ATOM 971 O O . ILE A 1 115 ? -19.205 8.839 23.356 1.00 48.75 115 ILE A O 1
ATOM 975 N N . ASN A 1 116 ? -20.856 9.625 24.689 1.00 46.94 116 ASN A N 1
ATOM 976 C CA . ASN A 1 116 ? -20.810 11.026 24.296 1.00 46.94 116 ASN A CA 1
ATOM 977 C C . ASN A 1 116 ? -19.372 11.563 24.297 1.00 46.94 116 ASN A C 1
ATOM 979 O O . ASN A 1 116 ? -18.613 11.371 25.240 1.00 46.94 116 ASN A O 1
ATOM 983 N N . ILE A 1 117 ? -19.080 12.283 23.220 1.00 49.47 117 ILE A N 1
ATOM 984 C CA . ILE A 1 117 ? -17.790 12.674 22.635 1.00 49.47 117 ILE A CA 1
ATOM 985 C C . ILE A 1 117 ? -16.842 13.476 23.553 1.00 49.47 117 ILE A C 1
ATOM 987 O O . ILE A 1 117 ? -15.780 13.880 23.098 1.00 49.47 117 ILE A O 1
ATOM 991 N N . PHE A 1 118 ? -17.165 13.732 24.822 1.00 48.06 118 PHE A N 1
ATOM 992 C CA . PHE A 1 118 ? -16.484 14.814 25.534 1.00 48.06 118 PHE A CA 1
ATOM 993 C C . PHE A 1 118 ? -15.308 14.474 26.432 1.00 48.06 118 PHE A C 1
ATOM 995 O O . PHE A 1 118 ? -14.440 15.323 26.526 1.00 48.06 118 PHE A O 1
ATOM 1002 N N . ASP A 1 119 ? -15.189 13.294 27.029 1.00 51.03 119 ASP A N 1
ATOM 1003 C CA . ASP A 1 119 ? -14.026 13.034 27.883 1.00 51.03 119 ASP A CA 1
ATOM 1004 C C . ASP A 1 119 ? -13.865 11.537 28.127 1.00 51.03 119 ASP A C 1
ATOM 1006 O O . ASP A 1 119 ? -14.656 10.950 28.862 1.00 51.03 119 ASP A O 1
ATOM 1010 N N . GLN A 1 120 ? -12.848 10.925 27.508 1.00 44.09 120 GLN A N 1
ATOM 1011 C CA . GLN A 1 120 ? -11.893 10.005 28.150 1.00 44.09 120 GLN A CA 1
ATOM 1012 C C . GLN A 1 120 ? -11.012 9.285 27.107 1.00 44.09 120 GLN A C 1
ATOM 1014 O O . GLN A 1 120 ? -11.486 8.478 26.312 1.00 44.09 120 GLN A O 1
ATOM 1019 N N . ASN A 1 121 ? -9.694 9.501 27.228 1.00 48.84 121 ASN A N 1
ATOM 1020 C CA . ASN A 1 121 ? -8.576 8.777 26.595 1.00 48.84 121 ASN A CA 1
ATOM 1021 C C . ASN A 1 121 ? -8.261 9.117 25.123 1.00 48.84 121 ASN A C 1
ATOM 1023 O O . ASN A 1 121 ? -8.718 8.442 24.200 1.00 48.84 121 ASN A O 1
ATOM 1027 N N . LEU A 1 122 ? -7.368 10.099 24.915 1.00 51.84 122 LEU A N 1
ATOM 1028 C CA . LEU A 1 122 ? -6.792 10.443 23.602 1.00 51.84 122 LEU A CA 1
ATOM 1029 C C . LEU A 1 122 ? -6.226 9.222 22.846 1.00 51.84 122 LEU A C 1
ATOM 1031 O O . LEU A 1 122 ? -6.408 9.118 21.638 1.00 51.84 122 LEU A O 1
ATOM 1035 N N . GLU A 1 123 ? -5.592 8.275 23.544 1.00 55.28 123 GLU A N 1
ATOM 1036 C CA . GLU A 1 123 ? -4.978 7.097 22.909 1.00 55.28 123 GLU A CA 1
ATOM 1037 C C . GLU A 1 123 ? -6.017 6.113 22.345 1.00 55.28 123 GLU A C 1
ATOM 1039 O O . GLU A 1 123 ? -5.867 5.626 21.224 1.00 55.28 123 GLU A O 1
ATOM 1044 N N . ARG A 1 124 ? -7.132 5.883 23.060 1.00 55.91 124 ARG A N 1
ATOM 1045 C CA . ARG A 1 124 ? -8.241 5.053 22.546 1.00 55.91 124 ARG A CA 1
ATOM 1046 C C . ARG A 1 124 ? -8.952 5.725 21.376 1.00 55.91 124 ARG A C 1
ATOM 1048 O O . ARG A 1 124 ? -9.382 5.045 20.442 1.00 55.91 124 ARG A O 1
ATOM 1055 N N . HIS A 1 125 ? -9.056 7.053 21.398 1.00 60.97 125 HIS A N 1
ATOM 1056 C CA . HIS A 1 125 ? -9.586 7.818 20.271 1.00 60.97 125 HIS A CA 1
ATOM 1057 C C . HIS A 1 125 ? -8.727 7.656 19.010 1.00 60.97 125 HIS A C 1
ATOM 1059 O O . HIS A 1 125 ? -9.283 7.525 17.919 1.00 60.97 125 HIS A O 1
ATOM 1065 N N . ASP A 1 126 ? -7.401 7.598 19.144 1.00 68.62 126 ASP A N 1
ATOM 1066 C CA . ASP A 1 126 ? -6.491 7.410 18.012 1.00 68.62 126 ASP A CA 1
ATOM 1067 C C . ASP A 1 126 ? -6.580 6.008 17.396 1.00 68.62 126 ASP A C 1
ATOM 1069 O O . ASP A 1 126 ? -6.589 5.880 16.169 1.00 68.62 126 ASP A O 1
ATOM 1073 N N . GLU A 1 127 ? -6.688 4.954 18.208 1.00 74.38 127 GLU A N 1
ATOM 1074 C CA . GLU A 1 127 ? -6.885 3.583 17.711 1.00 74.38 127 GLU A CA 1
ATOM 1075 C C . GLU A 1 127 ? -8.223 3.435 16.986 1.00 74.38 127 GLU A C 1
ATOM 1077 O O . GLU A 1 127 ? -8.273 2.929 15.863 1.00 74.38 127 GLU A O 1
ATOM 1082 N N . THR A 1 128 ? -9.292 3.976 17.570 1.00 73.75 128 THR A N 1
ATOM 1083 C CA . THR A 1 128 ? -10.627 3.973 16.961 1.00 73.75 128 THR A CA 1
ATOM 1084 C C . THR A 1 128 ? -10.631 4.764 15.649 1.00 73.75 128 THR A C 1
ATOM 1086 O O . THR A 1 128 ? -11.182 4.321 14.643 1.00 73.75 128 THR A O 1
ATOM 1089 N N . ARG A 1 129 ? -9.955 5.919 15.601 1.00 75.69 129 ARG A N 1
ATOM 1090 C CA . ARG A 1 129 ? -9.840 6.737 14.385 1.00 75.69 129 ARG A CA 1
ATOM 1091 C C . ARG A 1 129 ? -9.037 6.039 13.287 1.00 75.69 129 ARG A C 1
ATOM 1093 O O . ARG A 1 129 ? -9.428 6.097 12.123 1.00 75.69 129 ARG A O 1
ATOM 1100 N N . LYS A 1 130 ? -7.935 5.367 13.633 1.00 78.62 130 LYS A N 1
ATOM 1101 C CA . LYS A 1 130 ? -7.167 4.533 12.690 1.00 78.62 130 LYS A CA 1
ATOM 1102 C C . LYS A 1 130 ? -8.023 3.393 12.144 1.00 78.62 130 LYS A C 1
ATOM 1104 O O . LYS A 1 130 ? -7.969 3.131 10.945 1.00 78.62 130 LYS A O 1
ATOM 1109 N N . ALA A 1 131 ? -8.829 2.769 12.998 1.00 78.31 131 ALA A N 1
ATOM 1110 C CA . ALA A 1 131 ? -9.750 1.706 12.624 1.00 78.31 131 ALA A CA 1
ATOM 1111 C C . ALA A 1 131 ? -10.809 2.191 11.615 1.00 78.31 131 ALA A C 1
ATOM 1113 O O . ALA A 1 131 ? -10.983 1.576 10.565 1.00 78.31 131 ALA A O 1
ATOM 1114 N N . PHE A 1 132 ? -11.432 3.350 11.859 1.00 77.44 132 PHE A N 1
ATOM 1115 C CA . PHE A 1 132 ? -12.353 3.976 10.901 1.00 77.44 132 PHE A CA 1
ATOM 1116 C C . PHE A 1 132 ? -11.680 4.319 9.569 1.00 77.44 132 PHE A C 1
ATOM 1118 O O . PHE A 1 132 ? -12.197 3.965 8.512 1.00 77.44 132 PHE A O 1
ATOM 1125 N N . ASN A 1 133 ? -10.503 4.951 9.605 1.00 80.31 133 ASN A N 1
ATOM 1126 C CA . ASN A 1 133 ? -9.756 5.287 8.390 1.00 80.31 133 ASN A CA 1
ATOM 1127 C C . ASN A 1 133 ? -9.437 4.047 7.547 1.00 80.31 133 ASN A C 1
ATOM 1129 O O . ASN A 1 133 ? -9.455 4.120 6.320 1.00 80.31 133 ASN A O 1
ATOM 1133 N N . PHE A 1 134 ? -9.131 2.925 8.199 1.00 81.38 134 PHE A N 1
ATOM 1134 C CA . PHE A 1 134 ? -8.846 1.666 7.526 1.00 81.38 134 PHE A CA 1
ATOM 1135 C C . PHE A 1 134 ? -10.072 1.126 6.779 1.00 81.38 134 PHE A C 1
ATOM 1137 O O . PHE A 1 134 ? -9.959 0.818 5.596 1.00 81.38 134 PHE A O 1
ATOM 1144 N N . ILE A 1 135 ? -11.250 1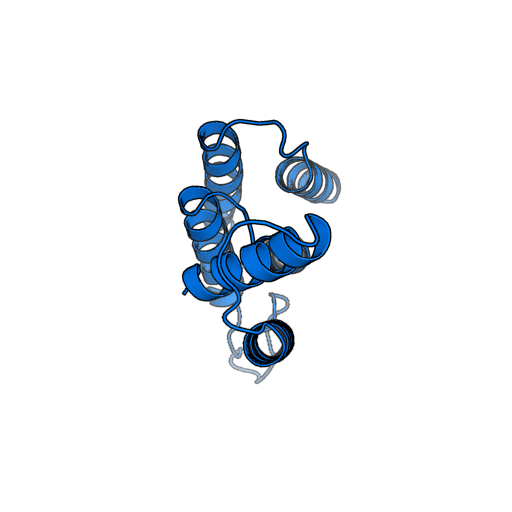.108 7.418 1.00 79.69 135 ILE A N 1
ATOM 1145 C CA . ILE A 1 135 ? -12.514 0.702 6.772 1.00 79.69 135 ILE A CA 1
ATOM 1146 C C . ILE A 1 135 ? -12.823 1.596 5.564 1.00 79.69 135 ILE A C 1
ATOM 1148 O O . ILE A 1 135 ? -13.167 1.100 4.498 1.00 79.69 135 ILE A O 1
ATOM 1152 N N . GLU A 1 136 ? -12.654 2.912 5.703 1.00 76.50 136 GLU A N 1
ATOM 1153 C CA . GLU A 1 136 ? -12.911 3.895 4.638 1.00 76.50 136 GLU A CA 1
ATOM 1154 C C . GLU A 1 136 ? -11.933 3.835 3.450 1.00 76.50 136 GLU A C 1
ATOM 1156 O O . GLU A 1 136 ? -11.987 4.683 2.558 1.00 76.50 136 GLU A O 1
ATOM 1161 N N . THR A 1 137 ? -10.968 2.919 3.466 1.00 72.75 137 THR A N 1
ATOM 1162 C CA . THR A 1 137 ? -10.026 2.736 2.352 1.00 72.75 137 THR A CA 1
ATOM 1163 C C . THR A 1 137 ? -10.561 1.781 1.285 1.00 72.75 137 THR A C 1
ATOM 1165 O O . THR A 1 137 ? -9.950 1.677 0.221 1.00 72.75 137 THR A O 1
ATOM 1168 N N . GLY A 1 138 ? -11.690 1.116 1.563 1.00 48.91 138 GLY A N 1
ATOM 1169 C CA . GLY A 1 138 ? -12.459 0.307 0.612 1.00 48.91 138 GLY A CA 1
ATOM 1170 C C . GLY A 1 138 ? -13.397 1.126 -0.264 1.00 48.91 138 GLY A C 1
ATOM 1171 O O . GLY A 1 138 ? -14.034 2.068 0.260 1.00 48.91 138 GLY A O 1
#

pLDDT: mean 82.74, std 12.67, range [44.09, 94.75]

Secondary structure (DSSP, 8-state):
-HHHHHHHHHHHHS-TTS-HHHHHHHHHHHHGGGGGGGG-HHHHHHHHHHHGGGTT-S-HHHHHHHHHHHHHHHTT----TTS---SSPPHHHHHHHHHHHHHHHHHHHHHS----TTSS-HHHHHHHHHHHHHHTT-

Radius of gyration: 17.16 Å; chains: 1; bounding box: 41×42×46 Å

Foldseek 3Di:
DVVVLVVLCCLLPPDPPDDPVSLLVSLVVLLVCCVVPQVCQVSQVSLLVSLLVCCLPLDLSNNLSSVSSNVSQAVQFDQDPVRDTGSTDHPVVSVVVLVVLLVVLVVLVVPDPPDPDDDDDPPSVVSNSSSVSNVSSD

Sequence (138 aa):
MHRLIEFICLLINNDRTSNTFNETARWSLIQNLRYFQWRVPSIWCTINEHGKQLLNHPFKAVRERIAHVLAISLSFDVTLFNGRSTRHPDFNQFIDTICEQLRQVIEIYEKTPRINIFDQNLERHDETRKAFNFIETG